Protein AF-K1SRQ7-F1 (afdb_monomer_lite)

Sequence (34 aa):
MAYILGVDIGTSGTKTVLFSEDGTPVASALYDYP

Foldseek 3Di:
DDWDWDWDDDPFWIKIFIADPVRHTDDIDIDGDD

Radius of gyration: 10.83 Å; chains: 1; bounding box: 26×10×32 Å

Organism: NCBI:txid408170

Structure (mmCIF, N/CA/C/O backbone):
data_AF-K1SRQ7-F1
#
_entry.id   AF-K1SRQ7-F1
#
loop_
_atom_site.group_PDB
_atom_site.id
_atom_site.type_symbol
_atom_site.label_atom_id
_atom_site.label_alt_id
_atom_site.label_comp_id
_atom_site.label_asym_id
_atom_site.label_entity_id
_atom_site.label_seq_id
_atom_site.pdbx_PDB_ins_code
_atom_site.Cartn_x
_atom_site.Cartn_y
_atom_site.Cartn_z
_atom_site.occupancy
_atom_site.B_iso_or_equiv
_atom_site.auth_seq_id
_atom_site.auth_comp_id
_atom_site.auth_asym_id
_atom_site.auth_atom_id
_atom_site.pdbx_PDB_model_num
ATOM 1 N N . MET A 1 1 ? -17.559 4.820 11.835 1.00 83.69 1 MET A N 1
ATOM 2 C CA . MET A 1 1 ? -16.238 4.185 11.998 1.00 83.69 1 MET A CA 1
ATOM 3 C C . MET A 1 1 ? -15.287 4.906 11.076 1.00 83.69 1 MET A C 1
ATOM 5 O O . MET A 1 1 ? -15.615 5.027 9.896 1.00 83.69 1 MET A O 1
ATOM 9 N N . ALA A 1 2 ? -14.210 5.474 11.612 1.00 95.00 2 ALA A N 1
ATOM 10 C CA . ALA A 1 2 ? -13.174 6.072 10.787 1.00 95.00 2 ALA A CA 1
ATOM 11 C C . ALA A 1 2 ? -12.210 4.988 10.290 1.00 95.00 2 ALA A C 1
ATOM 13 O O . ALA A 1 2 ? -12.154 3.881 10.822 1.00 95.00 2 ALA A O 1
ATOM 14 N N . TYR A 1 3 ? -11.462 5.320 9.247 1.00 97.81 3 TYR A N 1
ATOM 15 C CA . TYR A 1 3 ? -10.367 4.505 8.746 1.00 97.81 3 TYR A CA 1
ATOM 16 C C . TYR A 1 3 ? -9.163 5.405 8.519 1.00 97.81 3 TYR A C 1
ATOM 18 O O . TYR A 1 3 ? -9.311 6.606 8.274 1.00 97.81 3 TYR A O 1
ATOM 26 N N . ILE A 1 4 ? -7.977 4.810 8.563 1.00 98.12 4 ILE A N 1
ATOM 27 C CA . ILE A 1 4 ? -6.729 5.478 8.212 1.00 98.12 4 ILE A CA 1
ATOM 28 C C . ILE A 1 4 ? -6.261 4.903 6.879 1.00 98.12 4 ILE A C 1
ATOM 30 O O . ILE A 1 4 ? -6.137 3.688 6.730 1.00 98.12 4 ILE A O 1
ATOM 34 N N . LEU A 1 5 ? -6.005 5.775 5.904 1.00 98.31 5 LEU A N 1
ATOM 35 C CA . LEU A 1 5 ? -5.394 5.385 4.639 1.00 98.31 5 LEU A CA 1
ATOM 36 C C . LEU A 1 5 ? -3.885 5.623 4.720 1.00 98.31 5 LEU A C 1
ATOM 38 O O . LEU A 1 5 ? -3.435 6.767 4.750 1.00 98.31 5 LEU A O 1
ATOM 42 N N . GLY A 1 6 ? -3.110 4.543 4.745 1.00 98.25 6 GLY A N 1
ATOM 43 C CA . GLY A 1 6 ? -1.667 4.599 4.545 1.00 98.25 6 GLY A CA 1
ATOM 44 C C . GLY A 1 6 ? -1.346 4.641 3.055 1.00 98.25 6 GLY A C 1
ATOM 45 O O . GLY A 1 6 ? -1.844 3.808 2.295 1.00 98.25 6 GLY A O 1
ATOM 46 N N . VAL A 1 7 ? -0.510 5.594 2.649 1.00 98.44 7 VAL A N 1
ATOM 47 C CA . VAL A 1 7 ? -0.018 5.737 1.274 1.00 98.44 7 VAL A CA 1
ATOM 48 C C . VAL A 1 7 ? 1.502 5.656 1.302 1.00 98.44 7 VAL A C 1
ATOM 50 O O . VAL A 1 7 ? 2.154 6.479 1.940 1.00 98.44 7 VAL A O 1
ATOM 53 N N . ASP A 1 8 ? 2.046 4.656 0.617 1.00 98.38 8 ASP A N 1
ATOM 54 C CA . ASP A 1 8 ? 3.478 4.424 0.456 1.00 98.38 8 ASP A CA 1
ATOM 55 C C . ASP A 1 8 ? 3.859 4.615 -1.017 1.00 98.38 8 ASP A C 1
ATOM 57 O O . ASP A 1 8 ? 3.434 3.857 -1.895 1.00 98.38 8 ASP A O 1
ATOM 61 N N . ILE A 1 9 ? 4.624 5.674 -1.284 1.00 97.94 9 ILE A N 1
ATOM 62 C CA . ILE A 1 9 ? 5.054 6.071 -2.626 1.00 97.94 9 ILE A CA 1
ATOM 63 C C . ILE A 1 9 ? 6.460 5.512 -2.850 1.00 97.94 9 ILE A C 1
ATOM 65 O O . ILE A 1 9 ? 7.464 6.203 -2.665 1.00 97.94 9 ILE A O 1
ATOM 69 N N . GLY A 1 10 ? 6.517 4.237 -3.231 1.00 96.44 10 GLY A N 1
ATOM 70 C CA . GLY A 1 10 ? 7.757 3.545 -3.566 1.00 96.44 10 GLY A CA 1
ATOM 71 C C . GLY A 1 10 ? 8.288 3.934 -4.945 1.00 96.44 10 GLY A C 1
ATOM 72 O O . GLY A 1 10 ? 7.630 4.635 -5.708 1.00 96.44 10 GLY A O 1
ATOM 73 N N . THR A 1 11 ? 9.484 3.457 -5.292 1.00 97.19 11 THR A N 1
ATOM 74 C CA . THR A 1 11 ? 10.124 3.736 -6.593 1.00 97.19 11 THR A CA 1
ATOM 75 C C . THR A 1 11 ? 9.516 2.957 -7.756 1.00 97.19 11 THR A C 1
ATOM 77 O O . THR A 1 11 ? 9.588 3.417 -8.888 1.00 97.19 11 THR A O 1
ATOM 80 N N . SER A 1 12 ? 8.947 1.780 -7.490 1.00 96.69 12 SER A N 1
ATOM 81 C CA . SER A 1 12 ? 8.404 0.872 -8.514 1.00 96.69 12 SER A CA 1
ATOM 82 C C . SER A 1 12 ? 6.880 0.887 -8.582 1.00 96.69 12 SER A C 1
ATOM 84 O O . SER A 1 12 ? 6.307 0.338 -9.512 1.00 96.69 12 SER A O 1
ATOM 86 N N . GLY A 1 13 ? 6.222 1.503 -7.604 1.00 97.62 13 GLY A N 1
ATOM 87 C CA . GLY A 1 13 ? 4.774 1.531 -7.506 1.00 97.62 13 GLY A CA 1
ATOM 88 C C . GLY A 1 13 ? 4.304 2.242 -6.248 1.00 97.62 13 GLY A C 1
ATOM 89 O O . GLY A 1 13 ? 5.075 2.478 -5.315 1.00 97.62 13 GLY A O 1
ATOM 90 N N . THR A 1 14 ? 3.018 2.575 -6.224 1.00 98.44 14 THR A N 1
ATOM 91 C CA . THR A 1 14 ? 2.337 3.082 -5.032 1.00 98.44 14 THR A CA 1
ATOM 92 C C . THR A 1 14 ? 1.565 1.950 -4.375 1.00 98.44 14 THR A C 1
ATOM 94 O O . THR A 1 14 ? 0.682 1.349 -4.994 1.00 98.44 14 THR A O 1
ATOM 97 N N . LYS A 1 15 ? 1.838 1.710 -3.091 1.00 98.44 15 LYS A N 1
ATOM 98 C CA . LYS A 1 15 ? 1.026 0.831 -2.252 1.00 98.44 15 LYS A CA 1
ATOM 99 C C . LYS A 1 15 ? 0.121 1.671 -1.361 1.00 98.44 15 LYS A C 1
ATOM 101 O O . LYS A 1 15 ? 0.563 2.600 -0.693 1.00 98.44 15 LYS A O 1
ATOM 106 N N . THR A 1 16 ? -1.149 1.303 -1.298 1.00 98.50 16 THR A N 1
ATOM 107 C CA . THR A 1 16 ? -2.098 1.843 -0.325 1.00 98.50 16 THR A CA 1
ATOM 108 C C . THR A 1 16 ? -2.595 0.736 0.589 1.00 98.50 16 THR A C 1
ATOM 110 O O . THR A 1 16 ? -2.769 -0.408 0.162 1.00 98.50 16 THR A O 1
ATOM 113 N N . VAL A 1 17 ? -2.798 1.060 1.862 1.00 98.69 17 VAL A N 1
ATOM 114 C CA . VAL A 1 17 ? -3.359 0.146 2.862 1.00 98.69 17 VAL A CA 1
ATOM 115 C C . VAL A 1 17 ? -4.422 0.893 3.654 1.00 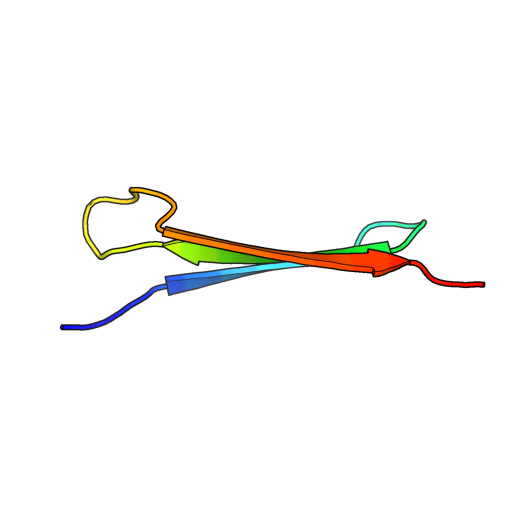98.69 17 VAL A C 1
ATOM 117 O O . VAL A 1 17 ? -4.176 1.989 4.152 1.00 98.69 17 VAL A O 1
ATOM 120 N N . LEU A 1 18 ? -5.606 0.301 3.762 1.00 98.62 18 LEU A N 1
ATOM 121 C CA . LEU A 1 18 ? -6.677 0.783 4.621 1.00 98.62 18 LEU A CA 1
ATOM 122 C C . LEU A 1 18 ? -6.555 0.093 5.979 1.00 98.62 18 LEU A C 1
ATOM 124 O O . LEU A 1 18 ? -6.554 -1.137 6.047 1.00 98.62 18 LEU A O 1
ATOM 128 N N . PHE A 1 19 ? -6.484 0.880 7.045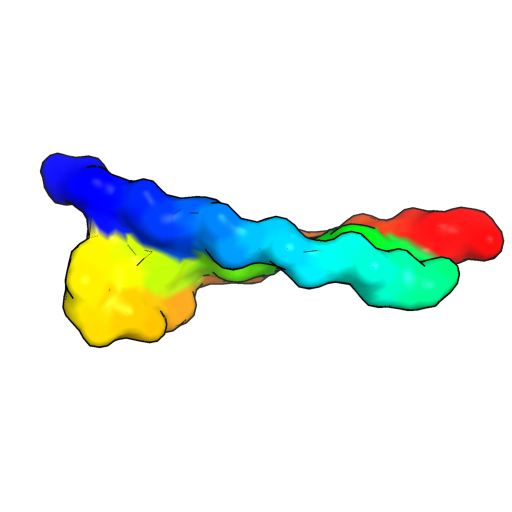 1.00 98.62 19 PHE A N 1
ATOM 129 C CA . PHE A 1 19 ? -6.437 0.403 8.422 1.00 98.62 19 PHE A CA 1
ATOM 130 C C . PHE A 1 19 ? -7.722 0.784 9.157 1.00 98.62 19 PHE A C 1
ATOM 132 O O . 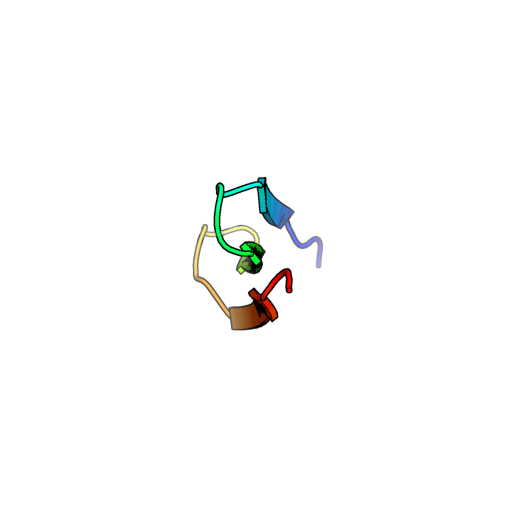PHE A 1 19 ? -8.229 1.899 8.987 1.00 98.62 19 PHE A O 1
ATOM 139 N N . SER A 1 20 ? -8.242 -0.119 9.987 1.00 97.94 20 SER A N 1
ATOM 140 C CA . SER A 1 20 ? -9.226 0.228 11.018 1.00 97.94 20 SER A CA 1
ATOM 141 C C . SER A 1 20 ? -8.579 1.025 12.158 1.00 97.94 20 SER A C 1
ATOM 143 O O . SER A 1 20 ? -7.358 1.155 12.233 1.00 97.94 20 SER A O 1
ATOM 145 N N . GLU A 1 21 ? -9.401 1.594 13.043 1.00 97.06 21 GLU A N 1
ATOM 146 C CA . GLU A 1 21 ? -8.958 2.482 14.135 1.00 97.06 21 GLU A CA 1
ATOM 147 C C . GLU A 1 21 ? -7.986 1.817 15.129 1.00 97.06 21 GLU A C 1
ATOM 149 O O . GLU A 1 21 ? -7.183 2.502 15.754 1.00 97.06 21 GLU A O 1
ATOM 154 N N . ASP A 1 22 ? -8.021 0.489 15.249 1.00 96.44 22 ASP A N 1
ATOM 155 C CA . ASP A 1 22 ? -7.107 -0.322 16.067 1.00 96.44 22 ASP A CA 1
ATOM 156 C C . ASP A 1 22 ? -5.764 -0.627 15.373 1.00 96.44 22 ASP A C 1
ATOM 158 O O . ASP A 1 22 ? -4.914 -1.318 15.933 1.00 96.44 22 ASP A O 1
ATOM 162 N N . GLY A 1 23 ? -5.563 -0.120 14.153 1.00 96.44 23 GLY A N 1
ATOM 163 C CA . GLY A 1 23 ? -4.375 -0.368 13.342 1.00 96.44 23 GLY A CA 1
ATOM 164 C C . GLY A 1 23 ? -4.406 -1.687 12.567 1.00 96.44 23 GLY A C 1
ATOM 165 O O . GLY A 1 23 ? -3.417 -2.012 11.908 1.00 96.44 23 GLY A O 1
ATOM 166 N N . THR A 1 24 ? -5.511 -2.441 12.592 1.00 98.00 24 THR A N 1
ATOM 167 C CA . THR A 1 24 ? -5.634 -3.673 11.802 1.00 98.00 24 THR A CA 1
ATOM 168 C C . THR A 1 24 ? -5.744 -3.331 10.306 1.00 98.00 24 T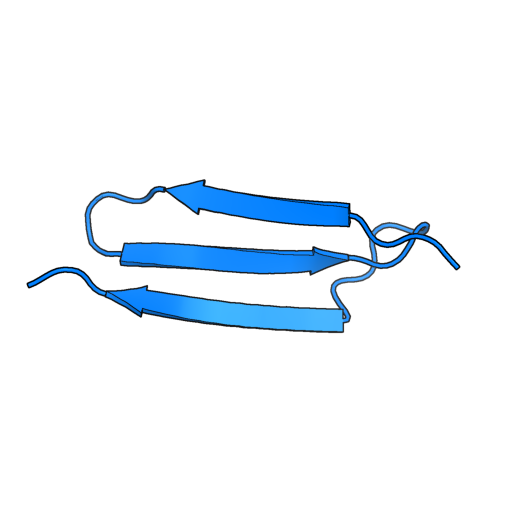HR A C 1
ATOM 170 O O . THR A 1 24 ? -6.614 -2.550 9.914 1.00 98.00 24 THR A O 1
ATOM 173 N N . PRO A 1 25 ? -4.889 -3.886 9.424 1.00 98.00 25 PRO A N 1
ATOM 174 C CA . PRO A 1 25 ? -5.032 -3.700 7.984 1.00 98.00 25 PRO A CA 1
ATOM 175 C C . PRO A 1 25 ? -6.237 -4.494 7.470 1.00 98.00 25 PRO A C 1
ATOM 177 O O . PRO A 1 25 ? -6.331 -5.702 7.684 1.00 98.00 25 PRO A O 1
ATOM 180 N N . VAL A 1 26 ? -7.148 -3.825 6.765 1.00 98.00 26 VAL A N 1
ATOM 181 C CA . VAL A 1 26 ? -8.399 -4.430 6.267 1.00 98.00 26 VAL A CA 1
ATOM 182 C C . VAL A 1 26 ? -8.465 -4.530 4.743 1.00 98.00 26 VAL A C 1
ATOM 184 O O . VAL A 1 26 ? -9.204 -5.357 4.218 1.00 98.00 26 VAL A O 1
ATOM 187 N N . ALA A 1 27 ? -7.691 -3.718 4.019 1.00 98.50 27 ALA A N 1
ATOM 188 C CA . ALA A 1 27 ? -7.564 -3.796 2.566 1.00 98.50 27 ALA A CA 1
ATOM 189 C C . ALA A 1 27 ? -6.234 -3.194 2.103 1.00 98.50 27 ALA A C 1
ATOM 191 O O . ALA A 1 27 ? -5.648 -2.359 2.791 1.00 98.50 27 ALA A O 1
ATOM 192 N N . SER A 1 28 ? -5.775 -3.572 0.912 1.00 98.56 28 SER A N 1
ATOM 193 C CA . SER A 1 28 ? -4.636 -2.922 0.264 1.00 98.56 28 SER A CA 1
ATOM 194 C C . SER A 1 28 ? -4.753 -2.958 -1.252 1.00 98.56 28 SER A C 1
ATOM 196 O O . SER A 1 28 ? -5.312 -3.908 -1.797 1.00 98.56 28 SER A O 1
ATOM 198 N N . ALA A 1 2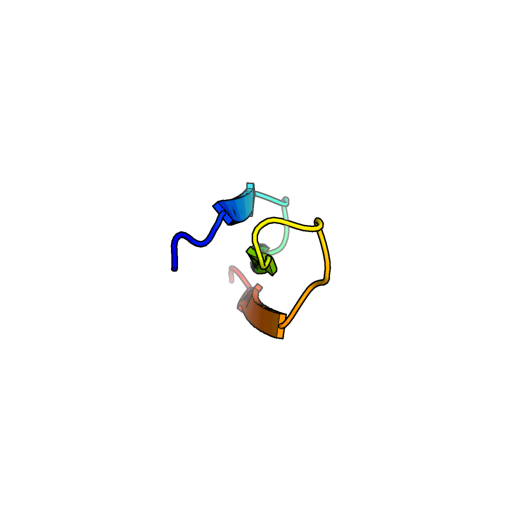9 ? -4.156 -1.975 -1.919 1.00 98.56 29 ALA A N 1
ATOM 199 C CA . ALA A 1 29 ? -3.967 -1.966 -3.363 1.00 98.56 29 ALA A CA 1
ATOM 200 C C . ALA A 1 29 ? -2.521 -1.594 -3.698 1.00 98.56 29 ALA A C 1
ATOM 202 O O . ALA A 1 29 ? -1.908 -0.779 -3.008 1.00 98.56 29 ALA A O 1
ATOM 203 N N . LEU A 1 30 ? -1.989 -2.190 -4.760 1.00 98.25 30 LEU A N 1
ATOM 204 C CA . LEU A 1 30 ? -0.691 -1.858 -5.334 1.00 98.25 30 LEU A CA 1
ATOM 205 C C . LEU A 1 30 ? -0.910 -1.503 -6.800 1.00 98.25 30 LEU A C 1
ATOM 207 O O . LEU A 1 30 ? -1.639 -2.208 -7.500 1.00 98.25 30 LEU A O 1
ATOM 211 N N . TYR A 1 31 ? -0.285 -0.420 -7.242 1.00 98.31 31 TYR A N 1
ATOM 212 C CA . TYR A 1 31 ? -0.196 -0.084 -8.652 1.00 98.31 31 TYR A CA 1
ATOM 213 C C . TYR A 1 31 ? 1.251 0.240 -8.993 1.00 98.31 31 TYR A C 1
ATOM 215 O O . TYR A 1 31 ? 1.836 1.151 -8.402 1.00 98.31 31 TYR A O 1
ATOM 223 N N . ASP A 1 32 ? 1.804 -0.512 -9.935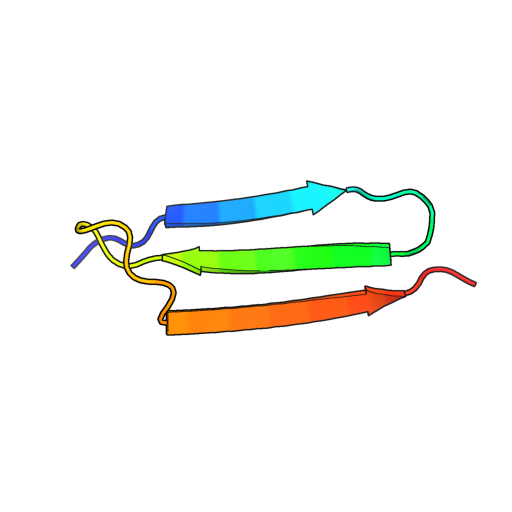 1.00 97.88 32 ASP A N 1
ATOM 224 C CA . ASP A 1 32 ? 3.186 -0.356 -10.368 1.00 97.88 32 ASP A CA 1
ATOM 225 C C . ASP A 1 32 ? 3.311 0.787 -11.382 1.00 97.88 32 ASP A C 1
ATOM 227 O O . ASP A 1 32 ? 2.379 1.101 -12.130 1.00 97.88 32 ASP A O 1
ATOM 231 N N . TYR A 1 33 ? 4.470 1.435 -11.401 1.00 95.50 33 TYR A N 1
ATOM 232 C CA . TYR A 1 33 ? 4.826 2.379 -12.455 1.00 95.50 33 TYR A CA 1
ATOM 233 C C . TYR A 1 33 ? 5.460 1.622 -13.638 1.00 95.50 33 TYR A C 1
ATOM 235 O O . TYR A 1 33 ? 5.967 0.517 -13.433 1.00 95.50 33 TYR A O 1
ATOM 243 N N . PRO A 1 34 ? 5.434 2.186 -14.861 1.00 87.50 34 PRO A N 1
ATOM 244 C CA . PRO A 1 34 ? 6.141 1.622 -16.013 1.00 87.50 34 PRO A CA 1
ATOM 245 C C . PRO A 1 34 ? 7.648 1.450 -15.789 1.00 87.50 34 PRO A C 1
ATOM 247 O O . PRO A 1 34 ? 8.245 2.304 -15.092 1.00 87.50 34 PRO A O 1
#

pLDDT: mean 97.06, std 3.04, range [83.69, 98.69]

Secondary structure (DSSP, 8-state):
---EEEEEE-SSEEEEEEE-TTS-EEEEEEEE--

InterPro domains:
  IPR043129 ATPase, nucleotide binding domain [SSF53067] (1-34)